Pr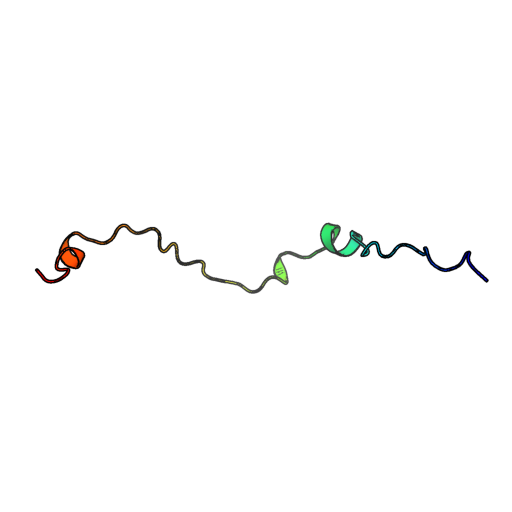otein AF-A0A8C6G8L3-F1 (afdb_monomer_lite)

InterPro domains:
  IPR001152 Beta-thymosin [PF01290] (9-39)
  IPR001152 Beta-thymosin [PS00500] (24-35)
  IPR001152 Beta-thymosin [PTHR12021] (5-40)
  IPR038386 Beta-thymosin superfamily [G3DSA:1.20.5.520] (8-41)

Sequence (45 aa):
VFLLDKMSDKPDLSEVETFDKSKLKKTNTEVKNTLPSKESKSWGF

pLDDT: mean 70.7, std 11.97, range [47.97, 89.94]

Secondary structure (DSSP, 8-state):
--SSTTS-----THHHHS--GGGS-------TT-PPPGGGG----

Structure (mmCIF, N/CA/C/O backbone):
data_AF-A0A8C6G8L3-F1
#
_entry.id   AF-A0A8C6G8L3-F1
#
loop_
_atom_site.group_PDB
_atom_site.id
_atom_site.type_symbol
_atom_site.label_atom_id
_atom_site.label_alt_id
_atom_site.label_comp_id
_atom_site.label_asym_id
_atom_site.label_entity_id
_atom_site.label_seq_id
_atom_site.pdbx_PDB_ins_code
_atom_site.Cartn_x
_atom_site.Cartn_y
_atom_site.Cartn_z
_atom_site.occupancy
_atom_site.B_iso_or_equiv
_atom_site.auth_seq_id
_atom_site.auth_comp_id
_atom_site.auth_asym_id
_atom_site.auth_atom_id
_atom_site.pdbx_PDB_model_num
ATOM 1 N N . VAL A 1 1 ? 1.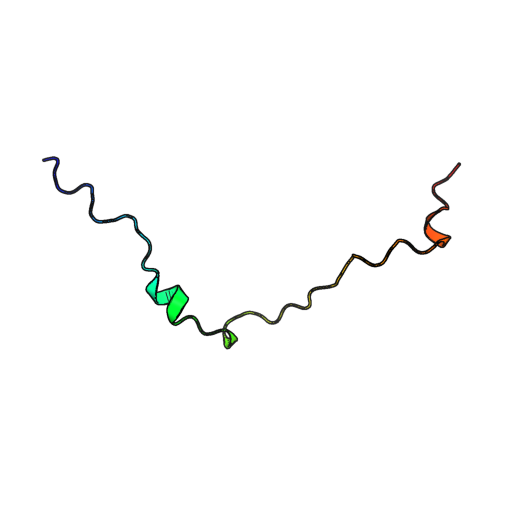203 20.759 -42.653 1.00 54.16 1 VAL A N 1
ATOM 2 C CA . VAL A 1 1 ? 1.260 20.990 -41.191 1.00 54.16 1 VAL A CA 1
ATOM 3 C C . VAL A 1 1 ? -0.029 20.467 -40.553 1.00 54.16 1 VAL A C 1
ATOM 5 O O . VAL A 1 1 ? -0.849 21.276 -40.180 1.00 54.16 1 VAL A O 1
ATOM 8 N N . PHE A 1 2 ? -0.270 19.146 -40.513 1.00 54.69 2 PHE A N 1
ATOM 9 C CA . PHE A 1 2 ? -1.461 18.551 -39.847 1.00 54.69 2 PHE A CA 1
ATOM 10 C C . PHE A 1 2 ? -1.270 17.076 -39.416 1.00 54.69 2 PHE A C 1
ATOM 12 O O . PHE A 1 2 ? -2.224 16.421 -39.026 1.00 54.69 2 PHE A O 1
ATOM 19 N N . LEU A 1 3 ? -0.053 16.520 -39.491 1.00 59.91 3 LEU A N 1
ATOM 20 C CA . LEU A 1 3 ? 0.191 15.077 -39.291 1.00 59.91 3 LEU A CA 1
ATOM 21 C C . LEU A 1 3 ? 0.975 14.740 -38.010 1.00 59.91 3 LEU A C 1
ATOM 23 O O . LEU A 1 3 ? 1.257 13.573 -37.770 1.00 59.91 3 LEU A O 1
ATOM 27 N N . LEU A 1 4 ? 1.325 15.733 -37.184 1.00 55.81 4 LEU A N 1
ATOM 28 C CA . LEU A 1 4 ? 2.132 15.524 -35.973 1.00 55.81 4 LEU A CA 1
ATOM 29 C C . LEU A 1 4 ? 1.303 15.489 -34.671 1.00 55.81 4 LEU A C 1
ATOM 31 O O . LEU A 1 4 ? 1.875 15.397 -33.596 1.00 55.81 4 LEU A O 1
ATOM 35 N N . ASP A 1 5 ? -0.030 15.556 -34.751 1.00 56.19 5 ASP A N 1
ATOM 36 C CA . ASP A 1 5 ? -0.914 15.764 -33.584 1.00 56.19 5 ASP A CA 1
ATOM 37 C C . ASP A 1 5 ? -1.363 14.471 -32.870 1.00 56.19 5 ASP A C 1
ATOM 39 O O . ASP A 1 5 ? -2.162 14.492 -31.945 1.00 56.19 5 ASP A O 1
ATOM 43 N N . LYS A 1 6 ? -0.886 13.295 -33.286 1.00 59.41 6 LYS A N 1
ATOM 44 C CA . LYS A 1 6 ? -1.343 12.017 -32.706 1.00 59.41 6 LYS A CA 1
ATOM 45 C C . LYS A 1 6 ? -0.193 11.099 -32.310 1.00 59.41 6 LYS A C 1
ATOM 47 O O . LYS A 1 6 ? -0.297 9.881 -32.452 1.00 59.41 6 LYS A O 1
ATOM 52 N N . MET A 1 7 ? 0.895 11.643 -31.764 1.00 64.44 7 MET A N 1
ATOM 53 C CA . MET A 1 7 ? 1.780 10.818 -30.935 1.00 64.44 7 MET A CA 1
ATOM 54 C C . MET A 1 7 ? 1.091 10.576 -29.594 1.00 64.44 7 MET A C 1
ATOM 56 O O . MET A 1 7 ? 1.332 11.276 -28.627 1.00 64.44 7 MET A O 1
ATOM 60 N N . SER A 1 8 ? 0.178 9.601 -29.614 1.00 60.06 8 SER A N 1
ATOM 61 C CA . SER A 1 8 ? -0.371 8.867 -28.476 1.00 60.06 8 SER A CA 1
ATOM 62 C C . SER A 1 8 ? -0.232 9.555 -27.114 1.00 60.06 8 SER A C 1
ATOM 64 O O . SER A 1 8 ? 0.677 9.234 -26.357 1.00 60.06 8 SER A O 1
ATOM 66 N N . ASP A 1 9 ? -1.239 10.346 -26.743 1.00 63.53 9 ASP A N 1
ATOM 67 C CA . ASP A 1 9 ? -1.598 10.689 -25.355 1.00 63.53 9 ASP A CA 1
ATOM 68 C C . ASP A 1 9 ? -2.021 9.456 -24.528 1.00 63.53 9 ASP A C 1
ATOM 70 O O . ASP A 1 9 ? -2.990 9.486 -23.768 1.00 63.53 9 ASP A O 1
ATOM 74 N N . LYS A 1 10 ? -1.373 8.307 -24.729 1.00 68.62 10 LYS A N 1
ATOM 75 C CA . LYS A 1 10 ? -1.619 7.110 -23.933 1.00 68.62 10 LYS A CA 1
ATOM 76 C C . LYS A 1 10 ? -0.534 7.092 -22.867 1.00 68.62 10 LYS A C 1
ATOM 78 O O . LYS A 1 10 ? 0.632 6.980 -23.244 1.00 68.62 10 LYS A O 1
ATOM 83 N N . PRO A 1 11 ? -0.885 7.247 -21.580 1.00 73.25 11 PRO A N 1
ATOM 84 C CA . PRO A 1 11 ? 0.106 7.144 -20.525 1.00 73.25 11 PRO A CA 1
ATOM 85 C C . PRO A 1 11 ? 0.789 5.783 -20.634 1.00 73.25 11 PRO A C 1
ATOM 87 O O . PRO A 1 11 ? 0.147 4.776 -20.945 1.00 73.25 11 PRO A O 1
ATOM 90 N N . ASP A 1 12 ? 2.097 5.776 -20.426 1.00 75.06 12 ASP A N 1
ATOM 91 C CA . ASP A 1 12 ? 2.8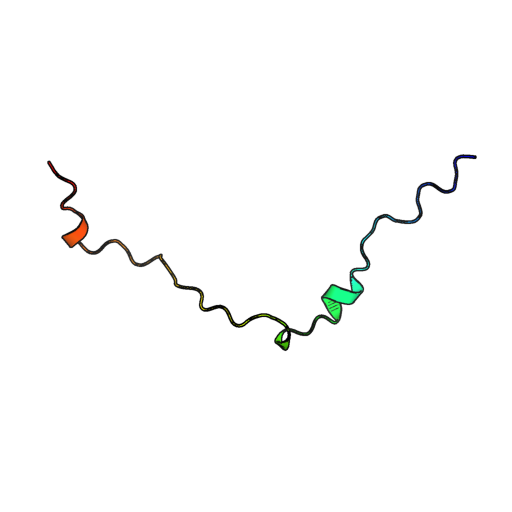81 4.557 -20.422 1.00 75.06 12 ASP A CA 1
ATOM 92 C C . ASP A 1 12 ? 2.425 3.675 -19.244 1.00 75.06 12 ASP A C 1
ATOM 94 O O . ASP A 1 12 ? 2.612 4.006 -18.076 1.00 75.06 12 ASP A O 1
ATOM 98 N N . LEU A 1 13 ? 1.728 2.577 -19.552 1.00 77.19 13 LEU A N 1
ATOM 99 C CA . LEU A 1 13 ? 1.145 1.670 -18.553 1.00 77.19 13 LEU A CA 1
ATOM 100 C C . LEU A 1 13 ? 2.182 0.702 -17.964 1.00 77.19 13 LEU A C 1
ATOM 102 O O . LEU A 1 13 ? 1.851 -0.049 -17.045 1.00 77.19 13 LEU A O 1
ATOM 106 N N . SER A 1 14 ? 3.427 0.717 -18.458 1.00 81.25 14 SER A N 1
ATOM 107 C CA . SER A 1 14 ? 4.489 -0.179 -17.976 1.00 81.25 14 SER A CA 1
ATOM 108 C C . SER A 1 14 ? 4.849 0.093 -16.509 1.00 81.25 14 SER A C 1
ATOM 110 O O . SER A 1 14 ? 5.242 -0.815 -15.767 1.00 81.25 14 SER A O 1
ATOM 112 N N . GLU A 1 15 ? 4.608 1.323 -16.046 1.00 79.56 15 GLU A N 1
ATOM 113 C CA . GLU A 1 15 ? 4.745 1.695 -14.642 1.00 79.56 15 GLU A CA 1
ATOM 114 C C . GLU A 1 15 ? 3.750 0.938 -13.751 1.00 79.56 15 GLU A C 1
ATOM 116 O O . GLU A 1 15 ? 4.095 0.582 -12.629 1.00 79.56 15 GLU A O 1
ATOM 121 N N . VAL A 1 16 ? 2.549 0.612 -14.247 1.00 80.75 16 VAL A N 1
ATOM 122 C CA . VAL A 1 16 ? 1.537 -0.151 -13.493 1.00 80.75 16 VAL A CA 1
ATOM 123 C C . VAL A 1 16 ? 1.941 -1.620 -13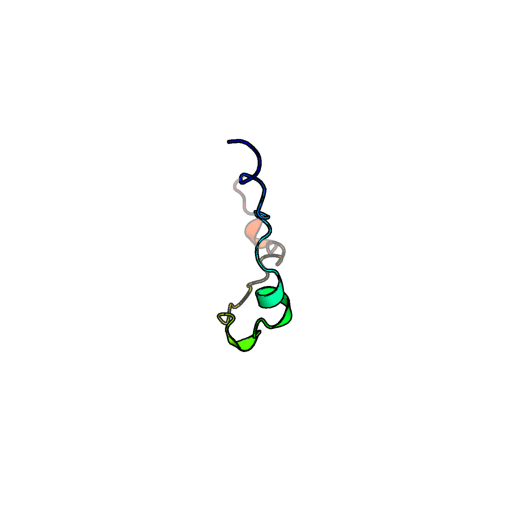.350 1.00 80.75 16 VAL A C 1
ATOM 125 O O . VAL A 1 16 ? 1.727 -2.211 -12.292 1.00 80.75 16 VAL A O 1
ATOM 128 N N . GLU A 1 17 ? 2.549 -2.209 -14.385 1.00 84.44 17 GLU A N 1
ATOM 129 C CA . GLU A 1 17 ? 2.993 -3.612 -14.369 1.00 84.44 17 GLU A CA 1
ATOM 130 C C . GLU A 1 17 ? 4.170 -3.842 -13.413 1.00 84.44 17 GLU A C 1
ATOM 132 O O . GLU A 1 17 ? 4.248 -4.877 -12.750 1.00 84.44 17 GLU A O 1
ATOM 137 N N . THR A 1 18 ? 5.071 -2.861 -13.314 1.00 89.31 18 THR A N 1
ATOM 138 C CA . THR A 1 18 ? 6.294 -2.941 -12.497 1.00 89.31 18 THR A CA 1
ATOM 139 C C . THR A 1 18 ? 6.175 -2.232 -11.147 1.00 89.31 18 THR A C 1
ATOM 141 O O . THR A 1 18 ? 7.139 -2.192 -10.376 1.00 89.31 18 THR A O 1
ATOM 144 N N . PHE A 1 19 ? 4.999 -1.682 -10.829 1.00 88.44 19 PHE A N 1
ATOM 145 C CA . PHE A 1 19 ? 4.789 -0.926 -9.604 1.00 88.44 19 PHE A CA 1
ATOM 146 C C . PHE A 1 19 ? 5.012 -1.786 -8.351 1.00 88.44 19 PHE A C 1
ATOM 148 O O . PHE A 1 19 ? 4.328 -2.781 -8.093 1.00 88.44 19 PHE A O 1
ATOM 155 N N . ASP A 1 20 ? 5.945 -1.344 -7.511 1.00 89.94 20 ASP A N 1
ATOM 156 C CA . ASP A 1 20 ? 6.263 -2.005 -6.255 1.00 89.94 20 ASP A CA 1
ATOM 157 C C . ASP A 1 20 ? 5.253 -1.631 -5.158 1.00 89.94 20 ASP A C 1
ATOM 159 O O . ASP A 1 20 ? 5.200 -0.499 -4.669 1.00 89.94 20 ASP A O 1
ATOM 163 N N . LYS A 1 21 ? 4.487 -2.628 -4.706 1.00 86.19 21 LYS A N 1
ATOM 164 C CA . LYS A 1 21 ? 3.477 -2.494 -3.644 1.00 86.19 21 LYS A CA 1
ATOM 165 C C . LYS A 1 21 ? 4.064 -2.051 -2.298 1.00 86.19 21 LYS A C 1
ATOM 167 O O . LYS A 1 21 ? 3.319 -1.565 -1.450 1.00 86.19 21 LYS A O 1
ATOM 172 N N . SER A 1 22 ? 5.369 -2.204 -2.075 1.00 87.56 22 SER A N 1
ATOM 173 C CA . SER A 1 22 ? 6.057 -1.728 -0.867 1.00 87.56 22 SER A CA 1
ATOM 174 C C . SER A 1 22 ? 6.178 -0.204 -0.809 1.00 87.56 22 SER A C 1
ATOM 176 O O . SER A 1 22 ? 6.242 0.355 0.286 1.00 87.56 22 SER A O 1
ATOM 178 N N . LYS A 1 23 ? 6.123 0.479 -1.962 1.00 87.00 23 LYS A N 1
ATOM 179 C CA . LYS A 1 23 ? 6.104 1.948 -2.053 1.00 87.00 23 LYS A CA 1
ATOM 180 C C . LYS A 1 23 ? 4.760 2.549 -1.623 1.00 87.00 23 LYS A C 1
ATOM 182 O O . LYS A 1 23 ? 4.656 3.764 -1.456 1.00 87.00 23 LYS A O 1
ATOM 187 N N . LEU A 1 24 ? 3.724 1.725 -1.428 1.00 87.69 24 LEU A N 1
ATOM 188 C CA . LEU A 1 24 ? 2.435 2.179 -0.912 1.00 87.69 24 LEU A CA 1
ATOM 189 C C . LEU A 1 24 ? 2.555 2.550 0.565 1.00 87.69 24 LEU A C 1
ATOM 191 O O . LEU A 1 24 ? 3.003 1.757 1.398 1.00 87.69 24 LEU A O 1
ATOM 195 N N . LYS A 1 25 ? 2.085 3.752 0.909 1.00 85.75 25 LYS A N 1
ATOM 196 C CA . LYS A 1 25 ? 1.971 4.177 2.306 1.00 85.75 25 LYS A CA 1
ATOM 197 C C . LY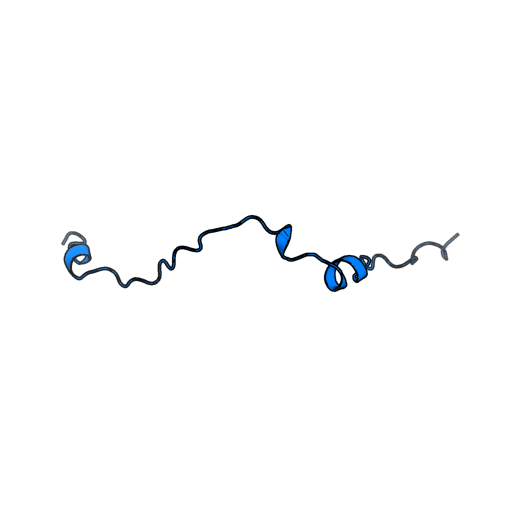S A 1 25 ? 1.077 3.193 3.055 1.00 85.75 25 LYS A C 1
ATOM 199 O O . LYS A 1 25 ? -0.034 2.895 2.615 1.00 85.75 25 LYS A O 1
ATOM 204 N N . LYS A 1 26 ? 1.551 2.708 4.205 1.00 84.44 26 LYS A N 1
ATOM 205 C CA . LYS A 1 26 ? 0.723 1.914 5.113 1.00 84.44 26 LYS A CA 1
ATOM 206 C C . LYS A 1 26 ? -0.422 2.799 5.586 1.00 84.44 26 LYS A C 1
ATOM 208 O O . LYS A 1 26 ? -0.195 3.808 6.246 1.00 84.44 26 LYS A O 1
ATOM 213 N N . THR A 1 27 ? -1.634 2.430 5.205 1.00 79.75 27 THR A N 1
ATOM 214 C CA . THR A 1 27 ? -2.852 3.093 5.655 1.00 79.75 27 THR A CA 1
ATOM 215 C C . THR A 1 27 ? -3.677 2.085 6.438 1.00 79.75 27 THR A C 1
ATOM 217 O O . THR A 1 27 ? -3.807 0.931 6.027 1.00 79.75 27 THR A O 1
ATOM 220 N N . ASN A 1 28 ? -4.164 2.492 7.607 1.00 75.19 28 ASN A N 1
ATOM 221 C CA . ASN A 1 28 ? -5.107 1.701 8.380 1.00 75.19 28 ASN A CA 1
ATOM 222 C C . ASN A 1 28 ? -6.509 2.080 7.896 1.00 75.19 28 ASN A C 1
ATOM 224 O O . ASN A 1 28 ? -6.936 3.222 8.058 1.00 75.19 28 ASN A O 1
ATOM 228 N N . THR A 1 29 ? -7.192 1.153 7.229 1.00 77.38 29 THR A N 1
ATOM 229 C CA . THR A 1 29 ? -8.573 1.366 6.798 1.00 77.38 29 THR A CA 1
ATOM 230 C C . THR A 1 29 ? -9.503 0.995 7.943 1.00 77.38 29 THR A C 1
ATOM 232 O O . THR A 1 29 ? -9.751 -0.183 8.198 1.00 77.38 29 THR A O 1
ATOM 235 N N . GLU A 1 30 ? -10.033 2.004 8.627 1.00 75.88 30 GLU A N 1
ATOM 236 C CA . GLU A 1 30 ? -11.071 1.797 9.630 1.00 75.88 30 GLU A CA 1
ATOM 237 C C . GLU A 1 30 ? -12.399 1.459 8.941 1.00 75.88 30 GLU A C 1
ATOM 239 O O . GLU A 1 30 ? -12.994 2.278 8.236 1.00 75.88 30 GLU A O 1
ATOM 244 N N . VAL A 1 31 ? -12.889 0.237 9.150 1.00 70.62 31 VAL A N 1
ATOM 245 C CA . VAL A 1 31 ? -14.206 -0.200 8.678 1.00 70.62 31 VAL A CA 1
ATOM 246 C C . VAL A 1 31 ? -15.278 0.487 9.527 1.00 70.62 31 VAL A C 1
ATOM 248 O O . VAL A 1 31 ? -15.694 -0.014 10.569 1.00 70.62 31 VAL A O 1
ATOM 251 N N . LYS A 1 32 ? -15.771 1.640 9.063 1.00 71.88 32 LYS A N 1
ATOM 252 C CA . LYS A 1 32 ? -16.900 2.384 9.663 1.00 71.88 32 LYS A CA 1
ATOM 253 C C . LYS A 1 32 ? -18.266 1.742 9.371 1.00 71.88 32 LYS A C 1
ATOM 255 O O . LYS A 1 32 ? -19.282 2.424 9.348 1.00 71.88 32 LYS A O 1
ATOM 260 N N . ASN A 1 33 ? -18.295 0.429 9.150 1.00 70.00 33 ASN A N 1
ATOM 261 C CA . ASN A 1 33 ? -19.521 -0.342 8.937 1.00 70.00 33 ASN A CA 1
ATOM 262 C C . ASN A 1 33 ? -20.057 -0.965 10.232 1.00 70.00 33 ASN A C 1
ATOM 264 O O . ASN A 1 33 ? -20.956 -1.805 10.191 1.00 70.00 33 ASN A O 1
ATOM 268 N N . THR A 1 34 ? -19.512 -0.583 11.390 1.00 66.12 34 THR A N 1
ATOM 269 C CA . THR A 1 34 ? -20.106 -0.956 12.670 1.00 66.12 34 THR A CA 1
ATOM 270 C C . THR A 1 34 ? -21.458 -0.271 12.770 1.00 66.12 34 THR A C 1
ATOM 272 O O . THR A 1 34 ? -21.533 0.959 12.818 1.00 66.12 34 THR A O 1
ATOM 275 N N . LEU A 1 35 ? -22.522 -1.075 12.761 1.00 71.94 35 LEU A N 1
ATOM 276 C CA . LEU A 1 35 ? -23.876 -0.585 12.957 1.00 71.94 35 LEU A CA 1
ATOM 277 C C . LEU A 1 35 ? -23.914 0.295 14.214 1.00 71.94 35 LEU A C 1
ATOM 279 O O . LEU A 1 35 ? -23.314 -0.087 15.225 1.00 71.94 35 LEU A O 1
ATOM 283 N N . PRO A 1 36 ? -24.602 1.447 14.173 1.00 71.69 36 PRO A N 1
ATOM 284 C CA . PRO A 1 36 ? -24.813 2.248 15.366 1.00 71.69 36 PRO A CA 1
ATOM 285 C C . PRO A 1 36 ? -25.327 1.350 16.501 1.00 71.69 36 PRO A C 1
ATOM 287 O O . PRO A 1 36 ? -26.327 0.644 16.335 1.00 71.69 36 PRO A O 1
ATOM 290 N N . SER A 1 37 ? -24.631 1.331 17.646 1.00 64.31 37 SER A N 1
ATOM 291 C CA . SER A 1 37 ? -25.120 0.606 18.822 1.00 64.31 37 SER A CA 1
ATOM 292 C C . SER A 1 37 ? -26.476 1.199 19.225 1.00 64.31 37 SER A C 1
ATOM 294 O O . SER A 1 37 ? -26.752 2.378 18.969 1.00 64.31 37 SER A O 1
ATOM 296 N N . LYS A 1 38 ? -27.342 0.386 19.843 1.00 60.19 38 LYS A N 1
ATOM 297 C CA . LYS A 1 38 ? -28.704 0.783 20.253 1.00 60.19 38 LYS A CA 1
ATOM 298 C C . LYS A 1 38 ? -28.756 2.071 21.096 1.00 60.19 38 LYS A C 1
ATOM 300 O O . LYS A 1 38 ? -29.823 2.667 21.168 1.00 60.19 38 LYS A O 1
ATOM 305 N N . GLU A 1 39 ? -27.641 2.521 21.667 1.00 57.72 39 GLU A N 1
ATOM 306 C CA . GLU A 1 39 ? -27.528 3.762 22.445 1.00 57.72 39 GLU A CA 1
ATOM 307 C C . GLU A 1 39 ? -27.611 5.040 21.583 1.00 57.72 39 GLU A C 1
ATOM 309 O O . GLU A 1 39 ? -28.083 6.077 22.035 1.00 57.72 39 GLU A O 1
ATOM 314 N N . SER A 1 40 ? -27.278 4.954 20.291 1.00 55.91 40 SER A N 1
ATOM 315 C CA . SER A 1 40 ? -27.426 6.069 19.335 1.00 55.91 40 SER A CA 1
ATOM 316 C C . SER A 1 40 ? -28.867 6.302 18.851 1.00 55.91 40 SER A C 1
ATOM 318 O O . SER A 1 40 ? -29.123 7.247 18.107 1.00 55.91 40 SER A O 1
ATOM 320 N N . LYS A 1 41 ? -29.832 5.474 19.286 1.00 57.59 41 LYS A N 1
ATOM 321 C CA . LYS A 1 41 ? -31.273 5.700 19.054 1.00 57.59 41 LYS A CA 1
ATOM 322 C C . LYS A 1 41 ? -31.899 6.687 20.046 1.00 57.59 41 LYS A C 1
ATOM 324 O O . LYS A 1 41 ? -33.117 6.777 20.117 1.00 57.59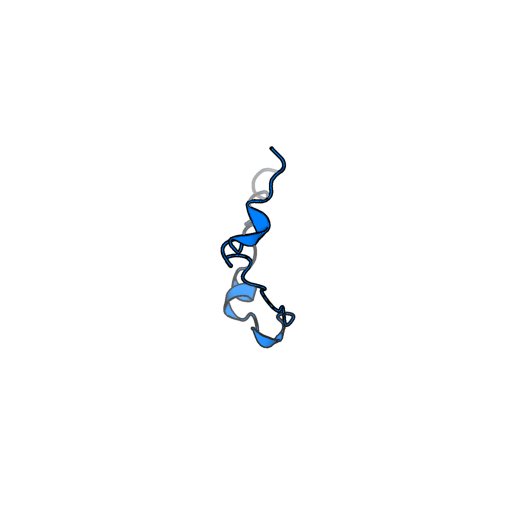 41 LYS A O 1
ATOM 329 N N . SER A 1 42 ? -31.092 7.446 20.780 1.00 55.38 42 SER A N 1
ATOM 330 C CA . SER A 1 42 ? -31.524 8.681 21.436 1.00 55.38 42 SER A CA 1
ATOM 331 C C . SER A 1 42 ? -31.326 9.867 20.479 1.00 55.38 42 SER A C 1
ATOM 333 O O . SER A 1 42 ? -30.659 10.846 20.812 1.00 55.38 42 SER A O 1
ATOM 335 N N . TRP A 1 43 ? -31.862 9.783 19.256 1.00 55.72 43 TRP A N 1
ATOM 336 C CA . TRP A 1 43 ? -32.093 11.004 18.487 1.00 55.72 43 TRP A CA 1
ATOM 337 C C . TRP A 1 43 ? -33.327 11.640 19.107 1.00 55.72 43 TRP A C 1
ATOM 339 O O . TRP A 1 43 ? -34.397 11.037 19.062 1.00 55.72 43 TRP A O 1
ATOM 349 N N . GLY A 1 44 ? -33.129 12.779 19.770 1.00 61.81 44 GLY A N 1
ATOM 350 C CA . GLY A 1 44 ? -34.141 13.450 20.573 1.00 61.81 44 GLY A CA 1
ATOM 351 C C . GLY A 1 44 ? -35.502 13.504 19.882 1.00 61.81 44 GLY A C 1
ATOM 352 O O . GLY A 1 44 ? -35.651 14.148 18.844 1.00 61.81 44 GLY A O 1
ATOM 353 N N . PHE A 1 45 ? -36.455 12.820 20.502 1.00 47.97 45 PHE A N 1
ATOM 354 C CA . PHE A 1 45 ? -37.877 13.119 20.493 1.00 47.97 45 PHE A CA 1
ATOM 355 C C . PHE A 1 45 ? -38.313 13.209 21.952 1.00 47.97 45 PHE A C 1
ATOM 357 O O . PHE A 1 45 ? -37.842 12.359 22.745 1.00 47.97 45 PHE A O 1
#

Radius of gyration: 24.86 Å; chains: 1; bounding box: 44×25×64 Å

Organism: Mus spicilegus (NCBI:txid10103)

Foldseek 3Di:
DPPPPPPDPPPDCVCVVPPDPVPDDDDDDDPPPPPPDPVVVPPDD